Protein AF-A0A6A1UKL6-F1 (afdb_monomer)

Nearest PDB structures (foldseek):
  8xej-assembly1_X  TM=2.666E-01  e=6.920E+00  Homo sapiens
  7dce-assembly1_X  TM=2.817E-01  e=9.107E+00  Homo sapiens

pLDDT: mean 74.22, std 15.59, range [37.81, 90.31]

Solvent-accessible surface area (backbone atoms only — not comparable to full-atom values): 7488 Å² total; per-residue (Å²): 132,78,82,71,80,74,43,74,74,64,73,90,77,49,96,45,72,70,60,47,55,51,42,43,69,64,51,49,49,56,52,50,51,40,45,50,51,32,47,50,45,41,63,68,42,71,66,41,94,84,59,48,72,68,67,59,68,65,60,59,86,57,82,54,54,70,65,92,70,100,71,59,72,63,59,55,54,52,56,51,50,51,54,52,51,52,56,38,54,75,68,69,50,77,81,67,63,86,73,67,96,74,76,63,67,71,60,57,58,54,57,59,57,58,72,73,75,119

Mean predicted aligned error: 12.74 Å

Radius of gyration: 20.32 Å; Cα contacts (8 Å, |Δi|>4): 53; chains: 1; bounding box: 43×37×58 Å

Foldseek 3Di:
DQQDAAADDDPVPDPDPVVVVVCCVPPVVVLVVLSVQQNVLCVPAVPDPPHDPVSVLVHRDGDRYPDDDPDDPVVVSVVVVVVVVVVCVVVVNPPPPVDPPDDPVVVVVVVVVVVVPD

Secondary structure (DSSP, 8-state):
-PPPPPBPPPGGG-SSHHHHHHHIIIIIHHHHHHHHHHHHHIIIIIT-TT--HHHHHTPPP---BSS-----HHHHHHHHHHHHHHHHHHTT--------S---HHHHHHHHHHTT--

Sequence (118 aa):
MKPSDLKVAPDAFFPTERVRDFLEWSLLRNWMKDWLRYVHWYWSVANSPDVSLSDFFSASVYEKLWRIRRESSELIRFGLLWKIYDLVAEKGVSLEPAMSSRTPLWISGMVTRISLLH

Organism: NCBI:txid262757

Structure (mmCIF, N/CA/C/O backbone):
data_AF-A0A6A1UKL6-F1
#
_entry.id   AF-A0A6A1UKL6-F1
#
loop_
_atom_site.group_PDB
_atom_site.id
_atom_site.type_symbol
_atom_site.label_atom_id
_atom_site.label_alt_id
_atom_site.label_comp_id
_atom_site.label_asym_id
_atom_site.label_entity_id
_atom_site.label_seq_id
_atom_site.pdbx_PDB_ins_code
_atom_site.Cartn_x
_atom_site.Cartn_y
_atom_site.Cartn_z
_atom_site.occupancy
_atom_site.B_iso_or_equiv
_atom_site.auth_seq_id
_atom_site.auth_comp_id
_atom_site.auth_asym_id
_atom_site.auth_atom_id
_atom_site.pdbx_PDB_model_num
ATOM 1 N N . MET A 1 1 ? -9.750 -2.041 3.068 1.00 65.62 1 MET A N 1
ATOM 2 C CA . MET A 1 1 ? -8.571 -1.718 2.234 1.00 65.62 1 MET A CA 1
ATOM 3 C C . MET A 1 1 ? -8.184 -2.940 1.426 1.00 65.62 1 MET A C 1
ATOM 5 O O . MET A 1 1 ? -7.268 -3.657 1.795 1.00 65.62 1 MET A O 1
ATOM 9 N N . LYS A 1 2 ? -8.914 -3.227 0.349 1.00 75.62 2 LYS A N 1
ATOM 10 C CA . LYS A 1 2 ? -8.550 -4.358 -0.500 1.00 75.62 2 LYS A CA 1
ATOM 11 C C . LYS A 1 2 ? -7.226 -4.026 -1.206 1.00 75.62 2 LYS A C 1
ATOM 13 O O . LYS A 1 2 ? -7.129 -2.914 -1.743 1.00 75.62 2 LYS A O 1
ATOM 18 N N . PRO A 1 3 ? -6.229 -4.930 -1.209 1.00 80.06 3 PRO A N 1
ATOM 19 C CA . PRO A 1 3 ? -5.025 -4.742 -1.998 1.00 80.06 3 PRO A CA 1
ATOM 20 C C . PRO A 1 3 ? -5.424 -4.436 -3.434 1.00 80.06 3 PRO A C 1
ATOM 22 O O . PRO A 1 3 ? -6.292 -5.094 -4.008 1.00 80.06 3 PRO A O 1
ATOM 25 N N . SER A 1 4 ? -4.854 -3.372 -3.973 1.00 83.44 4 SER A N 1
ATOM 26 C CA . SER A 1 4 ? -5.046 -3.042 -5.372 1.00 83.44 4 SER A CA 1
ATOM 27 C C . SER A 1 4 ? -3.890 -3.579 -6.188 1.00 83.44 4 SER A C 1
ATOM 29 O O . SER A 1 4 ? -2.772 -3.667 -5.681 1.00 83.44 4 SER A O 1
ATOM 31 N N . ASP A 1 5 ? -4.144 -3.814 -7.467 1.00 84.06 5 ASP A N 1
ATOM 32 C CA . ASP A 1 5 ? -3.095 -4.221 -8.392 1.00 84.06 5 ASP A CA 1
ATOM 33 C C . ASP A 1 5 ? -2.048 -3.113 -8.568 1.00 84.06 5 ASP A C 1
ATOM 35 O O . ASP A 1 5 ? -2.373 -1.914 -8.633 1.00 84.06 5 ASP A O 1
ATOM 39 N N . LEU A 1 6 ? -0.788 -3.544 -8.636 1.00 84.19 6 LEU A N 1
ATOM 40 C CA . LEU A 1 6 ? 0.364 -2.710 -8.960 1.00 84.19 6 LEU A CA 1
ATOM 41 C C . LEU A 1 6 ? 0.259 -2.220 -10.407 1.00 84.19 6 LEU A C 1
ATOM 43 O O . LEU A 1 6 ? 0.054 -3.010 -11.327 1.00 84.19 6 LEU A O 1
ATOM 47 N N . LYS A 1 7 ? 0.427 -0.913 -10.624 1.00 86.31 7 LYS A N 1
ATOM 48 C CA . LYS A 1 7 ? 0.431 -0.326 -11.971 1.00 86.31 7 LYS A CA 1
ATOM 49 C C . LYS A 1 7 ? 1.856 -0.075 -12.440 1.00 86.31 7 LYS A C 1
ATOM 51 O O . LYS A 1 7 ? 2.429 0.967 -12.121 1.00 86.31 7 LYS A O 1
ATOM 56 N N . VAL A 1 8 ? 2.391 -1.017 -13.208 1.00 85.12 8 VAL A N 1
ATOM 57 C CA . VAL A 1 8 ? 3.733 -0.943 -13.804 1.00 85.12 8 VAL A CA 1
ATOM 58 C C . VAL A 1 8 ? 3.803 0.169 -14.861 1.00 85.12 8 VAL A C 1
ATOM 60 O O . VAL A 1 8 ? 2.779 0.600 -15.401 1.00 85.12 8 VAL A O 1
ATOM 63 N N . ALA A 1 9 ? 5.007 0.684 -15.109 1.00 83.88 9 ALA A N 1
ATOM 64 C CA . ALA A 1 9 ? 5.247 1.666 -16.158 1.00 83.88 9 ALA A CA 1
ATOM 65 C C . ALA A 1 9 ? 4.978 1.051 -17.550 1.00 83.88 9 ALA A C 1
ATOM 67 O O . ALA A 1 9 ? 5.384 -0.086 -17.784 1.00 83.88 9 ALA A O 1
ATOM 68 N N . PRO A 1 10 ? 4.313 1.773 -18.473 1.00 84.56 10 PRO A N 1
ATOM 69 C CA . PRO A 1 10 ? 4.103 1.294 -19.838 1.00 84.56 10 PRO A CA 1
ATOM 70 C C . PRO A 1 10 ? 5.410 1.153 -20.625 1.00 84.56 10 PRO A C 1
ATOM 72 O O . PRO A 1 10 ? 6.301 1.994 -20.498 1.00 84.56 10 PRO A O 1
ATOM 75 N N . ASP A 1 11 ? 5.465 0.170 -21.526 1.00 82.25 11 ASP A N 1
ATOM 76 C CA . ASP A 1 11 ? 6.676 -0.149 -22.297 1.00 82.25 11 ASP A CA 1
ATOM 77 C C . ASP A 1 11 ? 7.188 1.007 -23.169 1.00 82.25 11 ASP A C 1
ATOM 79 O O . ASP A 1 11 ? 8.389 1.148 -23.385 1.00 82.25 11 ASP A O 1
ATOM 83 N N . ALA A 1 12 ? 6.288 1.891 -23.609 1.00 83.81 12 ALA A N 1
ATOM 84 C CA . ALA A 1 12 ? 6.610 3.054 -24.438 1.00 83.81 12 ALA A CA 1
ATOM 85 C C . ALA A 1 12 ? 7.564 4.064 -23.770 1.00 83.81 12 ALA A C 1
ATOM 87 O O . ALA A 1 12 ? 8.138 4.907 -24.456 1.00 83.81 12 ALA A O 1
ATOM 88 N N . PHE A 1 13 ? 7.731 4.007 -22.444 1.00 80.38 13 PHE A N 1
ATOM 89 C CA . PHE A 1 13 ? 8.634 4.897 -21.710 1.00 80.38 13 PHE A CA 1
ATOM 90 C C . PHE A 1 13 ? 10.077 4.384 -21.639 1.00 80.38 13 PHE A C 1
ATOM 92 O O . PHE A 1 13 ? 10.951 5.118 -21.173 1.00 80.38 13 PHE A O 1
ATOM 99 N N . PHE A 1 14 ? 10.353 3.157 -22.096 1.00 82.31 14 PHE A N 1
ATOM 100 C CA . PHE A 1 14 ? 11.701 2.596 -22.066 1.00 82.31 14 PHE A CA 1
ATOM 101 C C . PHE A 1 14 ? 12.401 2.771 -23.421 1.00 82.31 14 PHE A C 1
ATOM 103 O O . PHE A 1 14 ? 11.935 2.244 -24.428 1.00 82.31 14 PHE A O 1
ATOM 110 N N . PRO A 1 15 ? 13.556 3.462 -23.468 1.00 80.81 15 PRO A N 1
ATOM 111 C CA . PRO A 1 15 ? 14.284 3.692 -24.716 1.00 80.81 15 PRO A CA 1
ATOM 112 C C . PRO A 1 15 ? 14.972 2.429 -25.254 1.00 80.81 15 PRO A C 1
ATOM 114 O O . PRO A 1 15 ? 15.371 2.381 -26.415 1.00 80.81 15 PRO A O 1
ATOM 117 N N . THR A 1 16 ? 15.184 1.409 -24.418 1.00 85.25 16 THR A N 1
ATOM 118 C CA . THR A 1 16 ? 15.840 0.156 -24.813 1.00 85.25 16 THR A CA 1
ATOM 119 C C . THR A 1 16 ? 15.403 -0.976 -23.891 1.00 85.25 16 THR A C 1
ATOM 121 O O . THR A 1 16 ? 15.211 -0.761 -22.694 1.00 85.25 16 THR A O 1
ATOM 124 N N . GLU A 1 17 ? 15.336 -2.198 -24.421 1.00 83.56 17 GLU A N 1
ATOM 125 C CA . GLU A 1 17 ? 14.950 -3.400 -23.670 1.00 83.56 17 GLU A CA 1
ATOM 126 C C . GLU A 1 17 ? 15.825 -3.644 -22.429 1.00 83.56 17 GLU A C 1
ATOM 128 O O . GLU A 1 17 ? 15.321 -3.897 -21.341 1.00 83.56 17 GLU A O 1
ATOM 133 N N . ARG A 1 18 ? 17.138 -3.414 -22.536 1.00 83.56 18 ARG A N 1
ATOM 134 C CA . ARG A 1 18 ? 18.070 -3.555 -21.402 1.00 83.56 18 ARG A CA 1
ATOM 135 C C . ARG A 1 18 ? 17.743 -2.641 -20.218 1.00 83.56 18 ARG A C 1
ATOM 137 O O . ARG A 1 18 ? 18.013 -2.998 -19.075 1.00 83.56 18 ARG A O 1
ATOM 144 N N . VAL A 1 19 ? 17.199 -1.451 -20.486 1.00 81.75 19 VAL A N 1
ATOM 145 C CA . VAL A 1 19 ? 16.817 -0.493 -19.437 1.00 81.75 19 VAL A CA 1
ATOM 146 C C . VAL A 1 19 ? 15.560 -0.976 -18.721 1.00 81.75 19 VAL A C 1
ATOM 148 O O . VAL A 1 19 ? 15.487 -0.863 -17.500 1.00 81.75 19 VAL A O 1
ATOM 151 N N . ARG A 1 20 ? 14.609 -1.565 -19.460 1.00 81.88 20 ARG A N 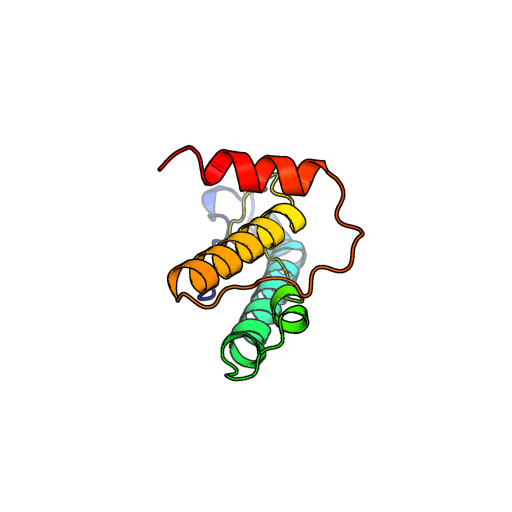1
ATOM 152 C CA . ARG A 1 20 ? 13.418 -2.211 -18.894 1.00 81.88 20 ARG A CA 1
ATOM 153 C C . ARG A 1 20 ? 13.822 -3.350 -17.961 1.00 81.88 20 ARG A C 1
ATOM 155 O O . ARG A 1 20 ? 13.430 -3.342 -16.797 1.00 81.88 20 ARG A O 1
ATOM 162 N N . ASP A 1 21 ? 14.670 -4.256 -18.440 1.00 83.62 21 ASP A N 1
ATOM 163 C CA . ASP A 1 21 ? 15.090 -5.425 -17.666 1.00 83.62 21 ASP A CA 1
ATOM 164 C C . ASP A 1 21 ? 15.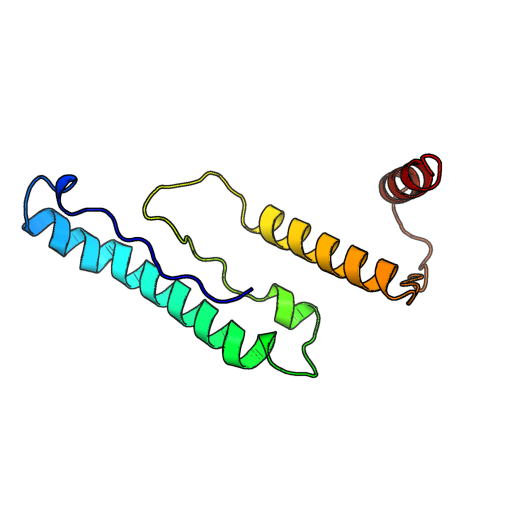854 -4.997 -16.400 1.00 83.62 21 ASP A C 1
ATOM 166 O O . ASP A 1 21 ? 15.600 -5.491 -15.303 1.00 83.62 21 ASP A O 1
ATOM 170 N N . PHE A 1 22 ? 16.742 -4.001 -16.492 1.00 84.50 22 PHE A N 1
ATOM 171 C CA . PHE A 1 22 ? 17.424 -3.460 -15.312 1.00 84.50 22 PHE A CA 1
ATOM 172 C C . PHE A 1 22 ? 16.445 -2.901 -14.264 1.00 84.50 22 PHE A C 1
ATOM 174 O O . PHE A 1 22 ? 16.634 -3.090 -13.056 1.00 84.50 22 PHE A O 1
ATOM 181 N N . LEU A 1 23 ? 15.390 -2.215 -14.711 1.00 82.31 23 LEU A N 1
ATOM 182 C CA . LEU A 1 23 ? 14.380 -1.618 -13.837 1.00 82.31 23 LEU A CA 1
ATOM 183 C C . LEU A 1 23 ? 13.501 -2.684 -13.167 1.00 82.31 23 LEU A C 1
ATOM 185 O O . LEU A 1 23 ? 13.112 -2.526 -12.007 1.00 82.31 23 LEU A O 1
ATOM 189 N N . GLU A 1 24 ? 13.253 -3.793 -13.863 1.00 80.81 24 GLU A N 1
ATOM 190 C CA . GLU A 1 24 ? 12.579 -4.972 -13.323 1.00 80.81 24 GLU A CA 1
ATOM 191 C C . GLU A 1 24 ? 13.353 -5.560 -12.130 1.00 80.81 24 GLU A C 1
ATOM 193 O O . GLU A 1 24 ? 12.803 -5.747 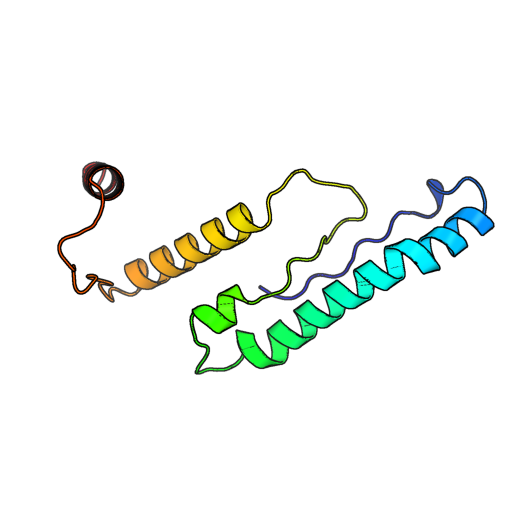-11.038 1.00 80.81 24 GLU A O 1
ATOM 198 N N . TRP A 1 25 ? 14.661 -5.765 -12.297 1.00 78.38 25 TRP A N 1
ATOM 199 C CA . TRP A 1 25 ? 15.508 -6.366 -11.263 1.00 78.38 25 TRP A CA 1
ATOM 200 C C . TRP A 1 25 ? 15.775 -5.450 -10.064 1.00 78.38 25 TRP A C 1
ATOM 202 O O . TRP A 1 25 ? 15.873 -5.937 -8.933 1.00 78.38 25 TRP A O 1
ATOM 212 N N . SER A 1 26 ? 15.901 -4.141 -10.293 1.00 79.62 26 SER A N 1
ATOM 213 C CA . SER A 1 26 ? 16.286 -3.171 -9.259 1.00 79.62 26 SER A CA 1
ATOM 214 C C . SER A 1 26 ? 15.092 -2.567 -8.511 1.00 79.62 26 SER A C 1
ATOM 216 O O . SER A 1 26 ? 15.079 -2.559 -7.277 1.00 79.62 26 SER A O 1
ATOM 218 N N . LEU A 1 27 ? 14.082 -2.081 -9.238 1.00 82.00 27 LEU A N 1
ATOM 219 C CA . LEU A 1 27 ? 12.961 -1.330 -8.672 1.00 82.00 27 LEU A CA 1
ATOM 220 C C . LEU A 1 27 ? 11.718 -2.207 -8.524 1.00 82.00 27 LEU A C 1
ATOM 222 O O . LEU A 1 27 ? 11.188 -2.326 -7.418 1.00 82.00 27 LEU A O 1
ATOM 226 N N . LEU A 1 28 ? 11.277 -2.859 -9.608 1.00 85.06 28 LEU A N 1
ATOM 227 C CA . LEU A 1 28 ? 10.021 -3.619 -9.614 1.00 85.06 28 LEU A CA 1
ATOM 228 C C . LEU A 1 28 ? 10.059 -4.772 -8.611 1.00 85.06 28 LEU A C 1
ATOM 230 O O . LEU A 1 28 ? 9.089 -4.999 -7.894 1.00 85.06 28 LEU A O 1
ATOM 234 N N . ARG A 1 29 ? 11.196 -5.460 -8.490 1.00 85.31 29 ARG A N 1
ATOM 235 C CA . ARG A 1 29 ? 11.357 -6.560 -7.533 1.00 85.31 29 ARG A CA 1
ATOM 236 C C . ARG A 1 29 ? 11.166 -6.127 -6.078 1.00 85.31 29 ARG A C 1
ATOM 238 O O . ARG A 1 29 ? 10.500 -6.825 -5.317 1.00 85.31 29 ARG A O 1
ATOM 245 N N . ASN A 1 30 ? 11.764 -5.010 -5.669 1.00 85.19 30 ASN A N 1
ATOM 246 C CA . ASN A 1 30 ? 11.585 -4.489 -4.310 1.00 85.19 30 ASN A CA 1
ATOM 247 C C . ASN A 1 30 ? 10.150 -4.008 -4.108 1.00 85.19 30 ASN A C 1
ATOM 249 O O . ASN A 1 30 ? 9.525 -4.302 -3.093 1.00 85.19 30 ASN A O 1
ATOM 253 N N . TRP A 1 31 ? 9.595 -3.386 -5.139 1.00 87.06 31 TRP A N 1
ATOM 254 C CA . TRP A 1 31 ? 8.229 -2.912 -5.125 1.00 87.06 31 TRP A CA 1
ATOM 255 C C . TRP A 1 31 ? 7.196 -4.044 -4.970 1.00 87.06 31 TRP A C 1
ATOM 257 O O . TRP A 1 31 ? 6.290 -3.962 -4.139 1.00 87.06 31 TRP A O 1
ATOM 267 N N . MET A 1 32 ? 7.387 -5.155 -5.687 1.00 87.69 32 MET A N 1
ATOM 268 C CA . MET A 1 32 ? 6.587 -6.374 -5.545 1.00 87.69 32 MET A CA 1
ATOM 269 C C . MET A 1 32 ? 6.716 -6.994 -4.155 1.00 87.69 32 MET A C 1
ATOM 271 O O . MET A 1 32 ? 5.718 -7.460 -3.611 1.00 87.69 32 MET A O 1
ATOM 275 N N . LYS A 1 33 ? 7.914 -7.000 -3.556 1.00 89.25 33 LYS A N 1
ATOM 276 C CA . LYS A 1 33 ? 8.098 -7.510 -2.186 1.00 89.25 33 LYS A CA 1
ATOM 277 C C . LYS A 1 33 ? 7.262 -6.729 -1.179 1.00 89.25 33 LYS A C 1
ATOM 279 O O . LYS A 1 33 ? 6.632 -7.339 -0.318 1.00 89.25 33 LYS A O 1
ATOM 284 N N . ASP A 1 34 ? 7.235 -5.405 -1.287 1.00 88.56 34 ASP A N 1
ATOM 285 C CA . ASP A 1 34 ? 6.467 -4.569 -0.361 1.00 88.56 34 ASP A CA 1
ATOM 286 C C . ASP A 1 34 ? 4.960 -4.697 -0.587 1.00 88.56 34 ASP A C 1
ATOM 288 O O . ASP A 1 34 ? 4.196 -4.776 0.378 1.00 88.56 34 ASP A O 1
ATOM 292 N N . TRP A 1 35 ? 4.530 -4.842 -1.842 1.00 89.38 35 TRP A N 1
ATOM 293 C CA . TRP A 1 35 ? 3.143 -5.177 -2.158 1.00 89.38 35 TRP A CA 1
ATOM 294 C C . TRP A 1 35 ? 2.724 -6.534 -1.584 1.00 89.38 35 TRP A C 1
ATOM 296 O O . TRP A 1 35 ? 1.698 -6.625 -0.913 1.00 89.38 35 TRP A O 1
ATOM 306 N N . LEU A 1 36 ? 3.530 -7.583 -1.775 1.00 90.25 36 LEU A N 1
ATOM 307 C CA . LEU A 1 36 ? 3.250 -8.915 -1.231 1.00 90.25 36 LEU A CA 1
ATOM 308 C C . LEU A 1 36 ? 3.207 -8.907 0.299 1.00 90.25 36 LEU A C 1
ATOM 310 O O . LEU A 1 36 ? 2.355 -9.566 0.891 1.00 90.25 36 LEU A O 1
ATOM 314 N N . ARG A 1 37 ? 4.076 -8.124 0.946 1.00 90.12 37 ARG A N 1
ATOM 315 C CA . ARG A 1 37 ? 4.055 -7.930 2.401 1.00 90.12 37 ARG A CA 1
ATOM 316 C C . ARG A 1 37 ? 2.743 -7.303 2.864 1.00 90.12 37 ARG A C 1
ATOM 318 O O . ARG A 1 37 ? 2.174 -7.757 3.856 1.00 90.12 37 ARG A O 1
ATOM 325 N N . TYR A 1 38 ? 2.236 -6.320 2.122 1.00 88.88 38 TYR A N 1
ATOM 326 C CA . TYR A 1 38 ? 0.939 -5.715 2.403 1.00 88.88 38 TYR A CA 1
ATOM 327 C C . TYR A 1 38 ? -0.220 -6.690 2.181 1.00 88.88 38 TYR A C 1
ATOM 329 O O . TYR A 1 38 ? -1.116 -6.769 3.015 1.00 88.88 38 TYR A O 1
ATOM 337 N N . VAL A 1 39 ? -0.209 -7.453 1.083 1.00 88.81 39 VAL A N 1
ATOM 338 C CA . VAL A 1 39 ? -1.229 -8.481 0.803 1.00 88.81 39 VAL A CA 1
ATOM 339 C C . VAL A 1 39 ? -1.253 -9.529 1.914 1.00 88.81 39 VAL A C 1
ATOM 341 O O . VAL A 1 39 ? -2.325 -9.879 2.404 1.00 88.81 39 VAL A O 1
ATOM 344 N N . HIS A 1 40 ? -0.076 -9.985 2.345 1.00 89.94 40 HIS A N 1
ATOM 345 C CA . HIS A 1 40 ? 0.059 -10.922 3.451 1.00 89.94 40 HIS A CA 1
ATOM 346 C C . HIS A 1 40 ? -0.514 -10.339 4.746 1.00 89.94 40 HIS A C 1
ATOM 348 O O . HIS A 1 40 ? -1.359 -10.979 5.360 1.00 89.94 40 HIS A O 1
ATOM 354 N N . TRP A 1 41 ? -0.124 -9.114 5.119 1.00 90.31 41 TRP A N 1
ATOM 355 C CA . TRP A 1 41 ? -0.683 -8.412 6.281 1.00 90.31 41 TRP A CA 1
ATOM 356 C C . TRP A 1 41 ? -2.208 -8.254 6.185 1.00 90.31 41 TRP A C 1
ATOM 358 O O . TRP A 1 41 ? -2.916 -8.473 7.164 1.00 90.31 41 TRP A O 1
ATOM 368 N N . TYR A 1 42 ? -2.743 -7.921 5.009 1.00 88.19 42 TYR A N 1
ATOM 369 C CA . TYR A 1 42 ? -4.185 -7.762 4.825 1.00 88.19 42 TYR A CA 1
ATOM 370 C C . TYR A 1 42 ? -4.933 -9.068 5.105 1.00 88.19 42 TYR A C 1
ATOM 372 O O . TYR A 1 42 ? -5.969 -9.069 5.767 1.00 88.19 42 TYR A O 1
ATOM 380 N N . TRP A 1 43 ? -4.397 -10.188 4.621 1.00 87.31 43 TRP A N 1
ATOM 381 C CA . TRP A 1 43 ? -5.018 -11.488 4.823 1.00 87.31 43 TRP A CA 1
ATOM 382 C C . TRP A 1 43 ? -4.850 -12.013 6.254 1.00 87.31 43 TRP A C 1
ATOM 384 O O . TRP A 1 43 ? -5.810 -12.540 6.806 1.00 87.31 43 TRP A O 1
ATOM 394 N N . SER A 1 44 ? -3.671 -11.855 6.864 1.00 87.94 44 SER A N 1
ATOM 395 C CA . SER A 1 44 ? -3.371 -12.429 8.184 1.00 87.94 44 SER A CA 1
ATOM 396 C C . SER A 1 44 ? -3.802 -11.559 9.364 1.00 87.94 44 SER A C 1
ATOM 398 O O . SER A 1 44 ? -4.171 -12.092 10.405 1.00 87.94 44 SER A O 1
ATOM 400 N N . VAL A 1 45 ? -3.762 -10.233 9.212 1.00 86.69 45 VAL A N 1
ATOM 401 C CA . VAL A 1 45 ? -4.027 -9.271 10.291 1.00 86.69 45 VAL A CA 1
ATOM 402 C C . VAL A 1 45 ? -5.350 -8.554 10.058 1.00 86.69 45 VAL A C 1
ATOM 404 O O . VAL A 1 45 ? -6.240 -8.626 10.897 1.00 86.69 45 VAL A O 1
ATOM 407 N N . ALA A 1 46 ? -5.523 -7.890 8.911 1.00 84.56 46 ALA A N 1
ATOM 408 C CA . ALA A 1 46 ? -6.681 -7.011 8.703 1.00 84.56 46 ALA A CA 1
ATOM 409 C C . ALA A 1 46 ? -8.025 -7.753 8.588 1.00 84.56 46 ALA A C 1
ATOM 411 O O . ALA A 1 46 ? -9.065 -7.163 8.872 1.00 84.56 46 ALA A O 1
ATOM 412 N N . ASN A 1 47 ? -8.012 -9.020 8.163 1.00 83.94 47 ASN A N 1
ATOM 413 C CA . ASN A 1 47 ? -9.200 -9.879 8.122 1.00 83.94 47 ASN A CA 1
ATOM 414 C C . ASN A 1 47 ? -9.428 -10.669 9.422 1.00 83.94 47 ASN A C 1
ATOM 416 O O . ASN A 1 47 ? -10.423 -11.388 9.517 1.00 83.94 47 ASN A O 1
ATOM 420 N N . SER A 1 48 ? -8.528 -10.567 10.404 1.00 84.38 48 SER A N 1
ATOM 421 C CA . SER A 1 48 ? -8.724 -11.203 11.704 1.00 84.38 48 SER A CA 1
ATOM 422 C C . SER A 1 48 ? -9.833 -10.478 12.481 1.00 84.38 48 SER A C 1
ATOM 424 O O . SER A 1 48 ? -9.842 -9.244 12.496 1.00 84.38 48 SER A O 1
ATOM 426 N N . PRO A 1 49 ? -10.762 -11.199 13.137 1.00 82.31 49 PRO A N 1
ATOM 427 C CA . PRO A 1 49 ? -11.806 -10.577 13.951 1.00 82.31 49 PRO A CA 1
ATOM 428 C C . PRO A 1 49 ? -11.245 -9.833 15.175 1.00 82.31 49 PRO A C 1
ATOM 430 O O . PRO A 1 49 ? -11.826 -8.833 15.587 1.00 82.31 49 PRO A O 1
ATOM 433 N N . ASP A 1 50 ? -10.093 -10.264 15.697 1.00 84.00 50 ASP A N 1
ATOM 434 C CA . ASP A 1 50 ? -9.482 -9.742 16.928 1.00 84.00 50 ASP A CA 1
ATOM 435 C C . ASP A 1 50 ? -8.223 -8.905 16.644 1.00 84.00 50 ASP A C 1
ATOM 437 O O . ASP A 1 50 ? -7.177 -9.062 17.276 1.00 84.00 50 ASP A O 1
ATOM 441 N N . VAL A 1 51 ? -8.285 -8.027 15.639 1.00 83.94 51 VAL A N 1
ATOM 442 C CA . VAL A 1 51 ? -7.137 -7.190 15.269 1.00 83.94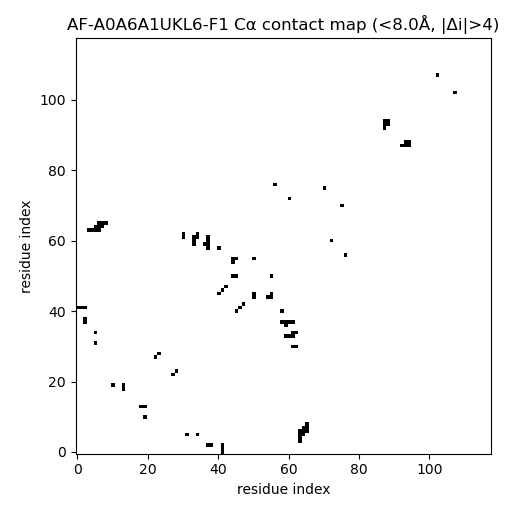 51 VAL A CA 1
ATOM 443 C C . VAL A 1 51 ? -6.915 -6.060 16.279 1.00 83.94 51 VAL A C 1
ATOM 445 O O . VAL A 1 51 ? -7.791 -5.227 16.520 1.00 83.94 51 VAL A O 1
ATOM 448 N N . SER A 1 52 ? -5.713 -5.994 16.856 1.00 84.38 52 SER A N 1
ATOM 449 C CA . SER A 1 52 ? -5.327 -4.864 17.699 1.00 84.38 52 SER A CA 1
ATOM 450 C C . SER A 1 52 ? -5.080 -3.612 16.850 1.00 84.38 52 SER A C 1
ATOM 452 O O . SER A 1 52 ? -4.624 -3.684 15.705 1.00 84.38 52 SER A O 1
ATOM 454 N N . LEU A 1 53 ? -5.338 -2.430 17.415 1.00 80.44 53 LEU A N 1
ATOM 455 C CA . LEU A 1 53 ? -5.115 -1.168 16.706 1.00 80.44 53 LEU A CA 1
ATOM 456 C C . LEU A 1 53 ? -3.630 -0.979 16.325 1.00 80.44 53 LEU A C 1
ATOM 458 O O . LEU A 1 53 ? -3.321 -0.449 15.259 1.00 80.44 53 LEU A O 1
ATOM 462 N N . SER A 1 54 ? -2.701 -1.449 17.166 1.00 83.25 54 SER A N 1
ATOM 463 C CA . SER A 1 54 ? -1.259 -1.412 16.886 1.00 83.25 54 SER A CA 1
ATOM 464 C C . SER A 1 54 ? -0.877 -2.298 15.705 1.00 83.25 54 SER A C 1
ATOM 466 O O . SER A 1 54 ? -0.150 -1.849 14.816 1.00 83.25 54 SER A O 1
ATOM 468 N N . ASP A 1 55 ? -1.412 -3.520 15.644 1.00 83.81 55 ASP A N 1
ATOM 469 C CA . ASP A 1 55 ? -1.152 -4.436 14.529 1.00 83.81 55 ASP A CA 1
ATOM 470 C C . ASP A 1 55 ? -1.793 -3.915 13.244 1.00 83.81 55 ASP A C 1
ATOM 472 O O . ASP A 1 55 ? -1.228 -4.066 12.156 1.00 83.81 55 ASP A O 1
ATOM 476 N N . PHE A 1 56 ? -2.920 -3.211 13.367 1.00 82.38 56 PHE A N 1
ATOM 477 C CA . PHE A 1 56 ? -3.557 -2.549 12.242 1.00 82.38 56 PHE A CA 1
ATOM 478 C C . PHE A 1 56 ? -2.671 -1.444 11.634 1.00 82.38 56 PHE A C 1
ATOM 480 O O . PHE A 1 56 ? -2.512 -1.363 10.415 1.00 82.38 56 PHE A O 1
ATOM 487 N N . PHE A 1 57 ? -2.029 -0.611 12.459 1.00 82.00 57 PHE A N 1
ATOM 488 C CA . PHE A 1 57 ? -1.129 0.447 11.972 1.00 82.00 57 PHE A CA 1
ATOM 489 C C . PHE A 1 57 ? 0.275 -0.033 11.591 1.00 82.00 57 PHE A C 1
ATOM 491 O O . PHE A 1 57 ? 1.009 0.705 10.926 1.00 82.00 57 PHE A O 1
ATOM 498 N N . SER A 1 58 ? 0.635 -1.269 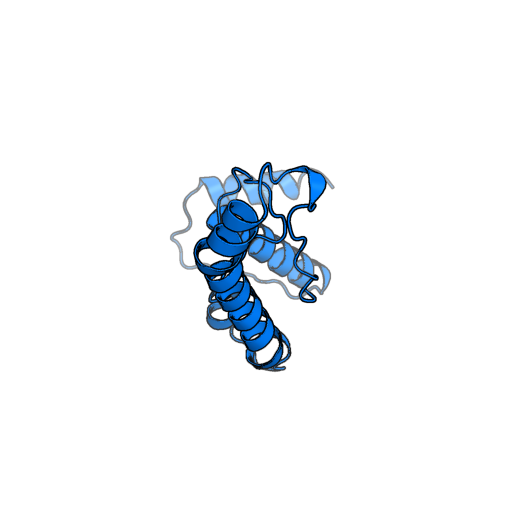11.942 1.00 83.50 58 SER A N 1
ATOM 499 C CA . SER A 1 58 ? 1.908 -1.890 11.549 1.00 83.50 58 SER A CA 1
ATOM 500 C C . SER A 1 58 ? 2.017 -2.183 10.044 1.00 83.50 58 SER A C 1
ATOM 502 O O . SER A 1 58 ? 3.099 -2.521 9.559 1.00 83.50 58 SER A O 1
ATOM 504 N N . ALA A 1 59 ? 0.922 -2.016 9.292 1.00 81.81 59 ALA A N 1
ATOM 505 C CA . ALA A 1 59 ? 0.868 -2.242 7.855 1.00 81.81 59 ALA A CA 1
ATOM 506 C C . ALA A 1 59 ? 2.016 -1.542 7.106 1.00 81.81 59 ALA A C 1
ATOM 508 O O . ALA A 1 59 ? 2.292 -0.345 7.294 1.00 81.81 59 ALA A O 1
ATOM 509 N N . SER A 1 60 ? 2.664 -2.284 6.206 1.00 78.00 60 SER A N 1
ATOM 510 C CA . SER A 1 60 ? 3.677 -1.735 5.308 1.00 78.00 60 SER A CA 1
ATOM 511 C C . SER A 1 60 ? 3.029 -0.815 4.279 1.00 78.00 60 SER A C 1
ATOM 513 O O . SER A 1 60 ? 2.111 -1.222 3.569 1.00 78.00 60 SER A O 1
ATOM 515 N N . VAL A 1 61 ? 3.518 0.416 4.162 1.00 77.06 61 VAL A N 1
ATOM 516 C CA . VAL A 1 61 ? 3.090 1.318 3.089 1.00 77.06 61 VAL A CA 1
ATOM 517 C C . VAL A 1 61 ? 3.834 0.928 1.815 1.00 77.06 61 VAL A C 1
ATOM 519 O O . VAL A 1 61 ? 5.051 0.772 1.837 1.00 77.06 61 VAL A O 1
ATOM 522 N N . TYR A 1 62 ? 3.098 0.744 0.722 1.00 80.44 62 TYR A N 1
ATOM 523 C CA . TYR A 1 62 ? 3.655 0.467 -0.599 1.00 80.44 62 TYR A CA 1
ATOM 524 C C . TYR A 1 62 ? 3.085 1.469 -1.604 1.00 80.44 62 TYR A C 1
ATOM 526 O O . TYR A 1 62 ? 1.941 1.913 -1.482 1.00 80.44 62 TYR A O 1
ATOM 534 N N . GLU A 1 63 ? 3.876 1.814 -2.614 1.00 81.50 63 GLU A N 1
ATOM 535 C CA . GLU A 1 63 ? 3.403 2.651 -3.714 1.00 81.50 63 GLU A CA 1
ATOM 536 C C . GLU A 1 63 ? 2.495 1.836 -4.639 1.00 81.50 63 GLU A C 1
ATOM 538 O O . GLU A 1 63 ? 2.758 0.676 -4.912 1.00 81.50 63 GLU A O 1
ATOM 543 N N . LYS A 1 64 ? 1.403 2.390 -5.157 1.00 81.50 64 LYS A N 1
ATOM 544 C CA . LYS A 1 64 ? 0.555 1.652 -6.126 1.00 81.50 64 LYS A CA 1
ATOM 545 C C . LYS A 1 64 ? 0.906 1.976 -7.575 1.00 81.50 64 LYS A C 1
ATOM 547 O O . LYS A 1 64 ? 0.635 1.197 -8.490 1.00 81.50 64 LYS A O 1
ATOM 552 N N . LEU A 1 65 ? 1.463 3.158 -7.788 1.00 81.88 65 LEU A N 1
ATOM 553 C CA . LEU A 1 65 ? 1.719 3.714 -9.103 1.00 81.88 65 LEU A CA 1
ATOM 554 C C . LEU A 1 65 ? 3.221 3.752 -9.351 1.00 81.88 65 LEU A C 1
ATOM 556 O O . LEU A 1 65 ? 3.986 4.069 -8.452 1.00 81.88 65 LEU A O 1
ATOM 560 N N . TRP A 1 66 ? 3.620 3.524 -10.598 1.00 79.38 66 TRP A N 1
ATOM 561 C CA . TRP A 1 66 ? 5.012 3.668 -11.027 1.00 79.38 66 TRP A CA 1
ATOM 562 C C . TRP A 1 66 ? 5.548 5.106 -10.895 1.00 79.38 66 TRP A C 1
ATOM 564 O O . TRP A 1 66 ? 6.755 5.327 -10.930 1.00 79.38 66 TRP A O 1
ATOM 574 N N . ARG A 1 67 ? 4.657 6.099 -10.768 1.00 75.69 67 ARG A N 1
ATOM 575 C CA . ARG A 1 67 ? 5.012 7.515 -10.623 1.00 75.69 67 ARG A CA 1
ATOM 576 C C . ARG A 1 67 ? 5.168 7.896 -9.153 1.00 75.69 67 ARG A C 1
ATOM 578 O O . ARG A 1 67 ? 4.302 7.591 -8.337 1.00 75.69 67 ARG A O 1
ATOM 585 N N . ILE A 1 68 ? 6.215 8.659 -8.860 1.00 73.94 68 ILE A N 1
ATOM 586 C CA . ILE A 1 68 ? 6.490 9.179 -7.518 1.00 73.94 68 ILE A CA 1
ATOM 587 C C . ILE A 1 68 ? 5.398 10.177 -7.118 1.00 73.94 68 ILE A C 1
ATOM 589 O O . ILE A 1 68 ? 5.096 11.117 -7.860 1.00 73.94 68 ILE A O 1
ATOM 593 N N . ARG A 1 69 ? 4.827 10.002 -5.923 1.00 70.31 69 ARG A N 1
ATOM 594 C CA . ARG A 1 69 ? 3.959 10.989 -5.269 1.00 70.31 69 ARG A CA 1
ATOM 595 C C . ARG A 1 69 ? 4.630 11.452 -3.983 1.00 70.31 69 ARG A C 1
ATOM 597 O O . ARG A 1 69 ? 5.290 10.679 -3.304 1.00 70.31 69 ARG A O 1
ATOM 604 N N . ARG A 1 70 ? 4.479 12.734 -3.653 1.00 68.44 70 ARG A N 1
ATOM 605 C CA . ARG A 1 70 ? 4.976 13.298 -2.390 1.00 68.44 70 ARG A CA 1
ATOM 606 C C . ARG A 1 70 ? 3.897 13.186 -1.319 1.00 68.44 70 ARG A C 1
ATOM 608 O O . ARG A 1 70 ? 3.358 14.194 -0.878 1.00 68.44 70 ARG A O 1
ATOM 615 N N . GLU A 1 71 ? 3.540 11.961 -0.961 1.00 74.06 71 GLU A N 1
ATOM 616 C CA . GLU A 1 71 ? 2.639 11.698 0.162 1.00 74.06 71 GLU A CA 1
ATOM 617 C C . GLU A 1 71 ? 3.461 11.087 1.295 1.00 74.06 71 GLU A C 1
ATOM 619 O O . GLU A 1 71 ? 4.253 10.177 1.062 1.00 74.06 71 GLU A O 1
ATOM 624 N N . SER A 1 72 ? 3.325 11.610 2.517 1.00 76.38 72 SER A N 1
ATOM 625 C CA . SER A 1 72 ? 4.005 11.003 3.659 1.00 76.38 72 SER A CA 1
ATOM 626 C C . SER A 1 72 ? 3.207 9.810 4.176 1.00 76.38 72 SER A C 1
ATOM 628 O O . SER A 1 72 ? 1.974 9.833 4.262 1.00 76.38 72 SER A O 1
ATOM 630 N N . SER A 1 73 ? 3.929 8.749 4.525 1.00 73.75 73 SER A N 1
ATOM 631 C CA . SER A 1 73 ? 3.349 7.499 5.019 1.00 73.75 73 SER A CA 1
ATOM 632 C C . SER A 1 73 ? 2.547 7.705 6.311 1.00 73.75 73 SER A C 1
ATOM 634 O O . SER A 1 73 ? 1.511 7.076 6.534 1.00 73.75 73 SER A O 1
ATOM 636 N N . GLU A 1 74 ? 2.989 8.655 7.130 1.00 78.75 74 GLU A N 1
ATOM 637 C CA . GLU A 1 74 ? 2.385 9.069 8.384 1.00 78.75 74 GLU A CA 1
ATOM 638 C C . GLU A 1 74 ? 1.041 9.746 8.138 1.00 78.75 74 GLU A C 1
ATOM 640 O O . GLU A 1 74 ? 0.068 9.391 8.794 1.00 78.75 74 GLU A O 1
ATOM 645 N N . LEU A 1 75 ? 0.948 10.660 7.163 1.00 78.88 75 LEU A N 1
ATOM 646 C CA . LEU A 1 75 ? -0.313 11.335 6.837 1.00 78.88 75 LEU A CA 1
ATOM 647 C C . LEU A 1 75 ? -1.380 10.338 6.379 1.00 78.88 75 LEU A C 1
ATOM 649 O O . LEU A 1 75 ? -2.542 10.461 6.764 1.00 78.88 75 LEU A O 1
ATOM 653 N N . ILE A 1 76 ? -0.987 9.316 5.612 1.00 78.88 76 ILE A N 1
ATOM 654 C CA . ILE A 1 76 ? -1.900 8.244 5.201 1.00 78.88 76 ILE A CA 1
ATOM 655 C C . ILE A 1 76 ? -2.403 7.483 6.434 1.00 78.88 76 ILE A C 1
ATOM 657 O O . ILE A 1 76 ? -3.610 7.302 6.589 1.00 78.88 76 ILE A O 1
ATOM 661 N N . ARG A 1 77 ? -1.508 7.081 7.347 1.00 80.00 77 ARG A N 1
ATOM 662 C CA . ARG A 1 77 ? -1.882 6.383 8.593 1.00 80.00 77 ARG A CA 1
ATOM 663 C C . ARG A 1 77 ? -2.776 7.241 9.494 1.00 80.00 77 ARG A C 1
ATOM 665 O O . ARG 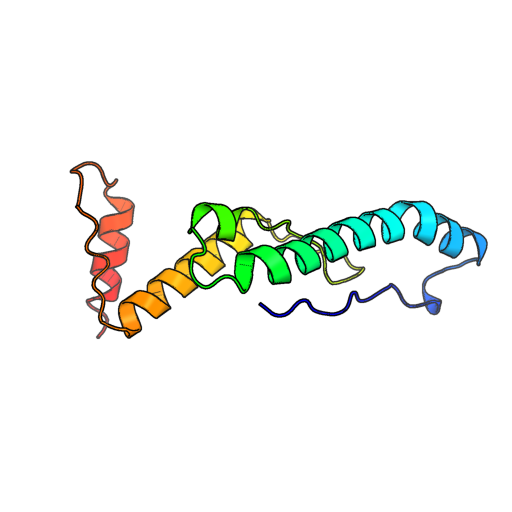A 1 77 ? -3.787 6.743 9.981 1.00 80.00 77 ARG A O 1
ATOM 672 N N . PHE A 1 78 ? -2.464 8.527 9.653 1.00 81.88 78 PHE A N 1
ATOM 673 C CA . PHE A 1 78 ? -3.285 9.474 10.414 1.00 81.88 78 PHE A CA 1
ATOM 674 C C . PHE A 1 78 ? -4.684 9.639 9.817 1.00 81.88 78 PHE A C 1
ATOM 676 O O . PHE A 1 78 ? -5.668 9.615 10.553 1.00 81.88 78 PHE A O 1
ATOM 683 N N . GLY A 1 79 ? -4.803 9.747 8.491 1.00 82.31 79 GLY A N 1
ATOM 684 C CA . GLY A 1 79 ? -6.109 9.815 7.831 1.00 82.31 79 GLY A CA 1
ATOM 685 C C . GLY A 1 79 ? -6.948 8.549 8.034 1.00 82.31 79 GLY A C 1
ATOM 686 O O . GLY A 1 79 ? -8.170 8.620 8.124 1.00 82.31 79 GLY A O 1
ATOM 687 N N . LEU A 1 80 ? -6.308 7.381 8.138 1.00 81.69 80 LEU A N 1
ATOM 688 C CA . LEU A 1 80 ? -6.991 6.117 8.424 1.00 81.69 80 LEU A CA 1
ATOM 689 C C . LEU A 1 80 ? -7.446 6.007 9.879 1.00 81.69 80 LEU A C 1
ATOM 691 O O . LEU A 1 80 ? -8.541 5.505 10.120 1.00 81.69 80 LEU A O 1
ATOM 695 N N . LEU A 1 81 ? -6.649 6.510 10.825 1.00 83.38 81 LEU A N 1
ATOM 696 C CA . LEU A 1 81 ? -7.041 6.606 12.231 1.00 83.38 81 LEU A CA 1
ATOM 697 C C . LEU A 1 81 ? -8.314 7.437 12.401 1.00 83.38 81 LEU A C 1
ATOM 699 O O . LEU A 1 81 ? -9.243 6.987 13.065 1.00 83.38 81 LEU A O 1
ATOM 703 N N . TRP A 1 82 ? -8.383 8.598 11.748 1.00 82.94 82 TRP A N 1
ATOM 704 C CA . TRP A 1 82 ? -9.577 9.444 11.781 1.00 82.94 82 TRP A CA 1
ATOM 705 C C . TRP A 1 82 ? -10.811 8.748 11.209 1.00 82.94 82 TRP A C 1
ATOM 707 O O . TRP A 1 82 ? -11.860 8.778 11.834 1.00 82.94 82 TRP A O 1
ATOM 717 N N . LYS A 1 83 ? -10.678 8.008 10.103 1.00 82.31 83 LYS A N 1
ATOM 718 C CA . LYS A 1 83 ? -11.802 7.217 9.570 1.00 82.31 83 LYS A CA 1
ATOM 719 C C . LYS A 1 83 ? -12.305 6.158 10.547 1.00 82.31 83 LYS A C 1
ATOM 721 O O . LYS A 1 83 ? -13.500 5.898 10.591 1.00 82.31 83 LYS A O 1
ATOM 726 N N . ILE A 1 84 ? -11.408 5.514 11.298 1.00 81.25 84 ILE A N 1
ATOM 727 C CA . ILE A 1 84 ? -11.811 4.551 12.333 1.00 81.25 84 ILE A CA 1
ATOM 728 C C . ILE A 1 84 ? -12.548 5.278 13.456 1.00 81.25 84 ILE A C 1
ATOM 730 O O . ILE A 1 84 ? -13.587 4.799 13.895 1.00 81.25 84 ILE A O 1
ATOM 734 N N . TYR A 1 85 ? -12.036 6.431 13.892 1.00 80.25 85 TYR A N 1
ATOM 735 C CA . TYR A 1 85 ? -12.691 7.259 14.899 1.00 80.25 85 TYR A CA 1
ATOM 736 C C . TYR A 1 85 ? -14.112 7.653 14.472 1.00 80.25 85 TYR A C 1
ATOM 738 O O . TYR A 1 85 ? -15.055 7.412 15.224 1.00 80.25 85 TYR A O 1
ATOM 746 N N . ASP A 1 86 ? -14.277 8.147 13.243 1.00 81.00 86 ASP A N 1
ATOM 747 C CA . ASP A 1 86 ? -15.579 8.532 12.688 1.00 81.00 86 ASP A CA 1
ATOM 748 C C . ASP A 1 86 ? -16.546 7.335 12.643 1.00 81.00 86 ASP A C 1
ATOM 750 O O . ASP A 1 86 ? -17.685 7.440 13.090 1.00 81.00 86 ASP A O 1
ATOM 754 N N . LEU A 1 87 ? -16.078 6.158 12.205 1.00 81.81 87 LEU A N 1
ATOM 755 C CA . LEU A 1 87 ? -16.884 4.927 12.184 1.00 81.81 87 LEU A CA 1
ATOM 756 C C . LEU A 1 87 ? -17.333 4.475 13.579 1.00 81.81 87 LEU A C 1
ATOM 758 O O . LEU A 1 87 ? -18.396 3.868 13.725 1.00 81.81 87 LEU A O 1
ATOM 762 N N . VAL A 1 88 ? -16.512 4.705 14.605 1.00 79.38 88 VAL A N 1
ATOM 763 C CA . VAL A 1 88 ? -16.865 4.377 15.991 1.00 79.38 88 VAL A CA 1
ATOM 764 C C . VAL A 1 88 ? -17.877 5.385 16.540 1.00 79.38 88 VAL A C 1
ATOM 766 O O . VAL A 1 88 ? -18.856 4.971 17.165 1.00 79.38 88 VAL A O 1
ATOM 769 N N . ALA A 1 89 ? -17.695 6.673 16.237 1.00 78.69 89 ALA A N 1
ATOM 770 C CA . ALA A 1 89 ? -18.641 7.729 16.587 1.00 78.69 89 ALA A CA 1
ATOM 771 C C . ALA A 1 89 ? -20.022 7.501 15.943 1.00 78.69 89 ALA A C 1
ATOM 773 O O . ALA A 1 89 ? -21.036 7.574 16.636 1.00 78.69 89 ALA A O 1
ATOM 774 N N . GLU A 1 90 ? -20.073 7.127 14.658 1.00 80.06 90 GLU A N 1
ATOM 775 C CA . GLU A 1 90 ? -21.316 6.776 13.947 1.00 80.06 90 GLU A CA 1
ATOM 776 C C . GLU A 1 90 ? -22.041 5.575 14.570 1.00 80.06 90 GLU A C 1
ATOM 778 O O . GLU A 1 90 ? -23.270 5.528 14.596 1.00 80.06 90 GLU A O 1
ATOM 7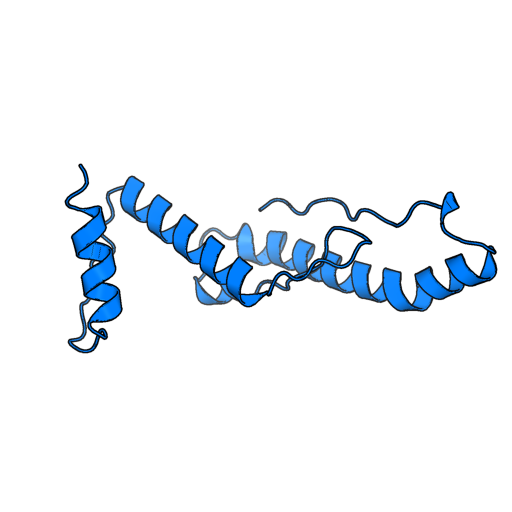83 N N . LYS A 1 91 ? -21.296 4.602 15.107 1.00 79.00 91 LYS A N 1
ATOM 784 C CA . LYS A 1 91 ? -21.868 3.431 15.790 1.00 79.00 91 LYS A CA 1
ATOM 785 C C . LYS A 1 91 ? -22.392 3.732 17.198 1.00 79.00 91 LYS A C 1
ATOM 787 O O . LYS A 1 91 ? -22.874 2.814 17.860 1.00 79.00 91 LYS A O 1
ATOM 792 N N . GLY A 1 92 ? -22.304 4.979 17.666 1.00 67.19 92 GLY A N 1
ATOM 793 C CA . GLY A 1 92 ? -22.810 5.399 18.975 1.00 67.19 92 GLY A CA 1
ATOM 794 C C . GLY A 1 92 ? -22.020 4.836 20.160 1.00 67.19 92 GLY A C 1
ATOM 795 O O . GLY A 1 92 ? -22.455 4.962 21.302 1.00 67.19 92 GLY A O 1
ATOM 796 N N . VAL A 1 93 ? -20.859 4.222 19.911 1.00 60.72 93 VAL A N 1
ATOM 797 C CA . VAL A 1 93 ? -19.925 3.844 20.971 1.00 60.72 93 VAL A CA 1
ATOM 798 C C . VAL A 1 93 ? -19.089 5.081 21.245 1.00 60.72 93 VAL A C 1
ATOM 800 O O . VAL A 1 93 ? -18.170 5.401 20.494 1.00 60.72 93 VAL A O 1
ATOM 803 N N . SER A 1 94 ? -19.422 5.818 22.300 1.00 53.19 94 SER A N 1
ATOM 804 C CA . SER A 1 94 ? -18.587 6.929 22.731 1.00 53.19 94 SER A CA 1
ATOM 805 C C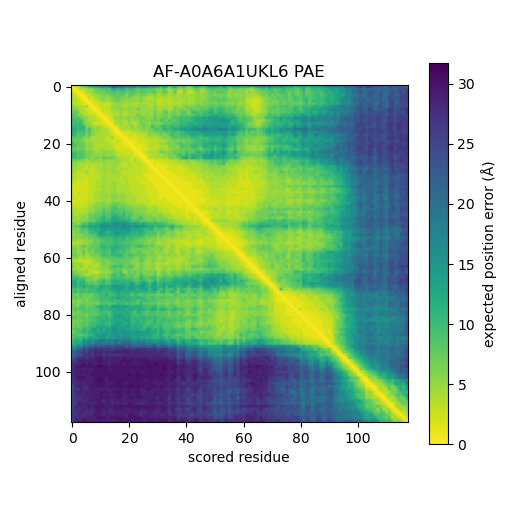 . SER A 1 94 ? -17.217 6.375 23.128 1.00 53.19 94 SER A C 1
ATOM 807 O O . SER A 1 94 ? -17.068 5.779 24.196 1.00 53.19 94 SER A O 1
ATOM 809 N N . LEU A 1 95 ? -16.200 6.594 22.289 1.00 51.16 95 LEU A N 1
ATOM 810 C CA . LEU A 1 95 ? -14.807 6.638 22.729 1.00 51.16 95 LEU A CA 1
ATOM 811 C C . LEU A 1 95 ? -14.643 7.900 23.582 1.00 51.16 95 LEU A C 1
ATOM 813 O O . LEU A 1 95 ? -13.893 8.802 23.227 1.00 51.16 95 LEU A O 1
ATOM 817 N N . GLU A 1 96 ? -15.382 7.992 24.688 1.00 51.59 96 GLU A N 1
ATOM 818 C CA . GLU A 1 96 ? -14.927 8.778 25.822 1.00 51.59 96 GLU A CA 1
ATOM 819 C C . GLU A 1 96 ? -13.565 8.165 26.145 1.00 51.59 96 GLU A C 1
ATOM 821 O O . GLU A 1 96 ? -13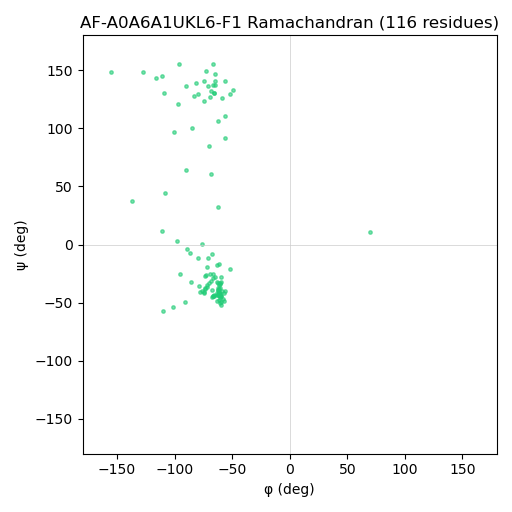.499 6.990 26.537 1.00 51.59 96 GLU A O 1
ATOM 826 N N . PRO A 1 97 ? -12.449 8.877 25.914 1.00 46.09 97 PRO A N 1
ATOM 827 C CA . PRO A 1 97 ? -11.214 8.418 26.500 1.00 46.09 97 PRO A CA 1
ATOM 828 C C . PRO A 1 97 ? -11.518 8.339 27.996 1.00 46.09 97 PRO A C 1
ATOM 830 O O . PRO A 1 97 ? -12.169 9.232 28.539 1.00 46.09 97 PRO A O 1
ATOM 833 N N . ALA A 1 98 ? -11.030 7.320 28.697 1.00 44.00 98 ALA A N 1
ATOM 834 C CA . ALA A 1 98 ? -10.733 7.530 30.103 1.00 44.00 98 ALA A CA 1
ATOM 835 C C . ALA A 1 98 ? -9.756 8.720 30.131 1.00 44.00 98 ALA A C 1
ATOM 837 O O . ALA A 1 98 ? -8.563 8.556 29.873 1.00 44.00 98 ALA A O 1
ATOM 838 N N . MET A 1 99 ? -10.297 9.937 30.263 1.00 42.19 99 MET A N 1
ATOM 839 C CA . MET A 1 99 ? -9.601 11.200 30.067 1.00 42.19 99 MET A CA 1
ATOM 840 C C . MET A 1 99 ? -8.617 11.361 31.218 1.00 42.19 99 MET A C 1
ATOM 842 O O . MET A 1 99 ? -8.896 11.983 32.238 1.00 42.19 99 MET A O 1
ATOM 846 N N . SER A 1 100 ? -7.441 10.759 31.061 1.00 42.62 100 SER A N 1
ATOM 847 C CA . SER A 1 100 ? -6.261 11.131 31.820 1.00 42.62 100 SER A CA 1
ATOM 848 C C . SER A 1 100 ? -5.989 12.607 31.532 1.00 42.62 100 SER A C 1
ATOM 850 O O . SER A 1 100 ? -5.914 13.023 30.377 1.00 42.62 100 SER A O 1
ATOM 852 N N . SER A 1 101 ? -5.889 13.392 32.599 1.00 43.22 101 SER A N 1
ATOM 853 C CA . SER A 1 101 ? -5.900 14.857 32.707 1.00 43.22 101 SER A CA 1
ATOM 854 C C . SER A 1 101 ? -4.760 15.619 31.998 1.00 43.22 101 SER A C 1
ATOM 856 O O . SER A 1 101 ? -4.318 16.666 32.469 1.00 43.22 101 SER A O 1
ATOM 858 N N . ARG A 1 102 ? -4.241 15.117 30.871 1.00 47.69 102 ARG A N 1
ATOM 859 C CA . ARG A 1 102 ? -3.062 15.655 30.170 1.00 47.69 102 ARG A CA 1
ATOM 860 C C . ARG A 1 102 ? -3.215 15.733 28.648 1.00 47.69 102 ARG A C 1
ATOM 862 O O . ARG A 1 102 ? -2.245 15.518 27.925 1.00 47.69 102 ARG A O 1
ATOM 869 N N . THR A 1 103 ? -4.391 16.065 28.125 1.00 52.12 103 THR A N 1
ATOM 870 C CA . THR A 1 103 ? -4.499 16.422 26.700 1.00 52.12 103 THR A CA 1
ATOM 871 C C . THR A 1 103 ? -4.137 17.894 26.479 1.00 52.12 103 THR A C 1
ATOM 873 O O . THR A 1 103 ? -4.706 18.764 27.142 1.00 52.12 103 THR A O 1
ATOM 876 N N . PRO A 1 104 ? -3.217 18.212 25.551 1.00 48.69 104 PRO A N 1
ATOM 877 C CA . PRO A 1 104 ? -2.873 19.590 25.231 1.00 48.69 104 PRO A CA 1
ATOM 878 C C . PRO A 1 104 ? -4.054 20.325 24.573 1.00 48.69 104 PRO A C 1
ATOM 880 O O . PRO A 1 104 ? -4.745 19.794 23.703 1.00 48.69 104 PRO A O 1
ATOM 883 N N . LEU A 1 105 ? -4.262 21.575 25.002 1.00 51.34 105 LEU A N 1
ATOM 884 C CA . LEU A 1 105 ? -5.434 22.431 24.742 1.00 51.34 105 LEU A CA 1
ATOM 885 C C . LEU A 1 105 ? -5.834 22.590 23.260 1.00 51.34 105 LEU A C 1
ATOM 887 O O . LEU A 1 105 ? -6.987 22.899 22.969 1.00 51.34 105 LEU A O 1
ATOM 891 N N . TRP A 1 106 ? -4.924 22.347 22.314 1.00 53.00 106 TRP A N 1
ATOM 892 C CA . TRP A 1 106 ? -5.213 22.452 20.880 1.00 53.00 106 TRP A CA 1
ATOM 893 C C . TRP A 1 106 ? -6.095 21.311 20.346 1.00 53.00 106 TRP A C 1
ATOM 895 O O . TRP A 1 106 ? -6.838 21.526 19.392 1.00 53.00 106 TRP A O 1
ATOM 905 N N . ILE A 1 107 ? -6.080 20.134 20.987 1.00 50.19 107 ILE A N 1
ATOM 906 C CA . ILE A 1 107 ? -6.973 19.013 20.642 1.00 50.19 107 ILE A CA 1
ATOM 907 C C . ILE A 1 107 ? -8.385 19.286 21.179 1.00 50.19 107 ILE A C 1
ATOM 909 O O . ILE A 1 107 ? -9.369 19.093 20.470 1.00 50.19 107 ILE A O 1
ATOM 913 N N . SER A 1 108 ? -8.487 19.837 22.394 1.00 43.38 108 SER A N 1
ATOM 914 C CA . SER A 1 108 ? -9.769 20.247 22.985 1.00 43.38 108 SER A CA 1
ATOM 915 C C . SER A 1 108 ? -10.457 21.340 22.155 1.00 43.38 108 SER A C 1
ATOM 917 O O . SER A 1 108 ? -11.648 21.242 21.878 1.00 43.38 108 SER A O 1
ATOM 919 N N . GLY A 1 109 ? -9.703 22.328 21.658 1.00 41.84 109 GLY A N 1
ATOM 920 C CA . GLY A 1 109 ? -10.254 23.403 20.824 1.00 41.84 109 GLY A CA 1
ATOM 921 C C . GLY A 1 109 ? -10.785 22.960 19.453 1.00 41.84 109 GLY A C 1
ATOM 922 O O . GLY A 1 109 ? -11.666 23.624 18.904 1.00 41.84 109 GLY A O 1
ATOM 923 N N . MET A 1 110 ? -10.288 21.848 18.899 1.00 44.50 110 MET A N 1
ATOM 924 C CA . MET A 1 110 ? -10.793 21.295 17.634 1.00 44.50 110 MET A CA 1
ATOM 925 C C . MET A 1 110 ? -12.114 20.546 17.819 1.00 44.50 110 MET A C 1
ATOM 927 O O . MET A 1 110 ? -13.023 20.725 17.011 1.00 44.50 110 MET A O 1
ATOM 931 N N . VAL A 1 111 ? -12.251 19.777 18.902 1.00 46.69 111 VAL A N 1
ATOM 932 C CA . VAL A 1 111 ? -13.479 19.023 19.203 1.00 46.69 111 VAL A CA 1
ATOM 933 C C . VAL A 1 111 ? -14.647 19.977 19.482 1.00 46.69 111 VAL A C 1
ATOM 935 O O . VAL A 1 111 ? -15.719 19.822 18.904 1.00 46.69 111 VAL A O 1
ATOM 938 N N . THR A 1 112 ? -14.427 21.043 20.260 1.00 42.41 112 THR A N 1
ATOM 939 C CA . THR A 1 112 ? -15.488 22.010 20.602 1.00 42.41 112 THR A CA 1
ATOM 940 C C . THR A 1 112 ? -15.993 22.813 19.397 1.00 42.41 112 THR A C 1
ATOM 942 O O . THR A 1 112 ? -17.152 23.219 19.370 1.00 42.41 112 THR A O 1
ATOM 945 N N . ARG A 1 113 ? -15.157 23.047 18.374 1.00 37.81 113 ARG A N 1
ATOM 946 C CA . ARG A 1 113 ? -15.578 23.777 17.162 1.00 37.81 113 ARG A CA 1
ATOM 947 C C . ARG A 1 113 ? -16.481 22.961 16.241 1.00 37.81 113 ARG A C 1
ATOM 949 O O . ARG A 1 113 ? -17.268 23.558 15.516 1.00 37.81 113 ARG A O 1
ATOM 956 N N . ILE A 1 114 ? -16.374 21.635 16.260 1.00 47.56 114 ILE A N 1
ATOM 957 C CA . ILE A 1 114 ? -17.182 20.757 15.403 1.00 47.56 114 ILE A CA 1
ATOM 958 C C . ILE A 1 114 ? -18.594 20.596 15.982 1.00 47.56 114 ILE A C 1
ATOM 960 O O . ILE A 1 114 ? -19.566 20.630 15.232 1.00 47.56 114 ILE A O 1
ATOM 964 N N . SER A 1 115 ? -18.730 20.552 17.309 1.00 40.81 115 SER A N 1
ATOM 965 C CA . SER A 1 115 ? -20.031 20.448 17.990 1.00 40.81 115 SER A CA 1
ATOM 966 C C . SER A 1 115 ? -20.902 21.711 17.917 1.00 40.81 115 SER A C 1
ATOM 968 O O . SER A 1 115 ? -22.069 21.653 18.276 1.00 40.81 115 SER A O 1
ATOM 970 N N . LEU A 1 116 ? -20.351 22.849 17.479 1.00 39.44 116 LEU A N 1
ATOM 971 C CA . LEU A 1 116 ? -21.073 24.123 17.312 1.00 39.44 116 LEU A CA 1
ATOM 972 C C . LEU A 1 116 ? -21.531 24.377 15.862 1.00 39.44 116 LEU A C 1
ATOM 974 O O . LEU A 1 116 ? -22.045 25.453 15.564 1.00 39.44 116 LEU A O 1
ATOM 978 N N . LEU A 1 117 ? -21.299 23.423 14.953 1.00 42.69 117 LEU A N 1
ATOM 979 C CA . LEU A 1 117 ? -21.657 23.511 13.531 1.00 42.69 117 LEU A CA 1
ATOM 980 C C . LEU A 1 117 ? -22.795 22.552 13.121 1.00 42.69 117 LEU A C 1
ATOM 982 O O . LEU A 1 117 ? -23.034 22.384 11.926 1.00 42.69 117 LEU A O 1
ATOM 986 N N . HIS A 1 118 ? -23.491 21.945 14.085 1.00 40.72 118 HIS A N 1
ATOM 987 C CA . HIS A 1 118 ? -24.803 21.302 13.915 1.00 40.72 118 HIS A CA 1
ATOM 988 C C . HIS A 1 118 ? -25.836 22.033 14.775 1.00 40.72 118 HIS A C 1
ATOM 990 O O . HIS A 1 118 ? -27.026 21.997 14.396 1.00 40.72 118 HIS A O 1
#